Protein AF-A0A957X1U0-F1 (afdb_monomer_lite)

Secondary structure (DSSP, 8-state):
-EE-TTSTT-EE--SSHHHHHHHHHHHHHHHHHHHHHHTPPP---TT----PPP-PPP-

Structure (mmCIF, N/CA/C/O backbone):
data_AF-A0A957X1U0-F1
#
_entry.id   AF-A0A957X1U0-F1
#
loop_
_atom_site.group_PDB
_atom_site.id
_atom_site.type_symbol
_atom_site.label_atom_id
_atom_site.label_alt_id
_atom_site.label_comp_id
_atom_site.label_asym_id
_atom_site.label_entity_id
_atom_site.label_seq_id
_atom_site.pdbx_PDB_ins_code
_atom_site.Cartn_x
_atom_site.Cartn_y
_atom_site.Cartn_z
_atom_site.occupancy
_atom_site.B_iso_or_equiv
_atom_site.auth_seq_id
_atom_site.auth_comp_id
_atom_site.auth_asym_id
_atom_site.auth_atom_id
_atom_site.pdbx_PDB_model_num
ATOM 1 N N . LEU A 1 1 ? 10.298 3.094 -7.487 1.00 55.91 1 LEU A N 1
ATOM 2 C CA . LEU A 1 1 ? 9.695 4.198 -6.718 1.00 55.91 1 LEU A CA 1
ATOM 3 C C . LEU A 1 1 ? 8.190 4.115 -6.898 1.00 55.91 1 LEU A C 1
ATOM 5 O O . LEU A 1 1 ? 7.701 4.472 -7.962 1.00 55.91 1 LEU A O 1
ATOM 9 N N . LEU A 1 2 ? 7.494 3.566 -5.905 1.00 55.50 2 LEU A N 1
ATOM 10 C CA . LEU A 1 2 ? 6.033 3.578 -5.810 1.00 55.50 2 LEU A CA 1
ATOM 11 C C . LEU A 1 2 ? 5.657 4.460 -4.609 1.00 55.50 2 LEU A C 1
ATOM 13 O O . LEU A 1 2 ? 6.306 4.359 -3.568 1.00 55.50 2 LEU A O 1
ATOM 17 N N . PHE A 1 3 ? 4.666 5.335 -4.773 1.00 48.56 3 PHE A N 1
ATOM 18 C CA . PHE A 1 3 ? 4.148 6.210 -3.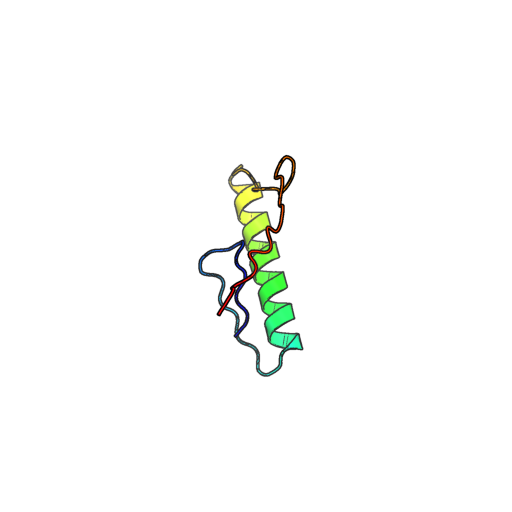719 1.00 48.56 3 PHE A CA 1
ATOM 19 C C . PHE A 1 3 ? 2.710 5.794 -3.409 1.00 48.56 3 PHE A C 1
ATOM 21 O O . PHE A 1 3 ? 1.895 5.707 -4.327 1.00 48.56 3 PHE A O 1
ATOM 28 N N . ALA A 1 4 ? 2.415 5.506 -2.141 1.00 56.38 4 ALA A N 1
ATOM 29 C CA . ALA A 1 4 ? 1.065 5.199 -1.678 1.00 56.38 4 ALA A CA 1
ATOM 30 C C . ALA A 1 4 ? 0.505 6.412 -0.924 1.00 56.38 4 ALA A C 1
ATOM 32 O O . ALA A 1 4 ? 0.930 6.694 0.192 1.00 56.38 4 ALA A O 1
ATOM 33 N N . GLU A 1 5 ? -0.448 7.127 -1.528 1.00 56.09 5 GLU A N 1
ATOM 34 C CA . GLU A 1 5 ? -1.039 8.350 -0.954 1.00 56.09 5 GLU A CA 1
ATOM 35 C C . GLU A 1 5 ? -1.733 8.119 0.397 1.00 56.09 5 GLU A C 1
ATOM 37 O O . GLU A 1 5 ? -1.682 8.987 1.264 1.00 56.09 5 GLU A O 1
ATOM 42 N N . ALA A 1 6 ? -2.297 6.927 0.616 1.00 56.81 6 ALA A N 1
ATOM 43 C CA . ALA A 1 6 ? -2.949 6.555 1.874 1.00 56.81 6 ALA A CA 1
ATOM 44 C C . ALA A 1 6 ? -1.971 6.379 3.054 1.00 56.81 6 ALA A C 1
ATOM 46 O O . ALA A 1 6 ? -2.377 6.429 4.211 1.00 56.81 6 ALA A O 1
ATOM 47 N N . LEU A 1 7 ? -0.678 6.190 2.775 1.00 65.31 7 LEU A N 1
ATOM 48 C CA . LEU A 1 7 ? 0.382 6.086 3.771 1.00 65.31 7 LEU A CA 1
ATOM 49 C C . LEU A 1 7 ? 1.412 7.174 3.499 1.00 65.31 7 LEU A C 1
ATOM 51 O O . LEU A 1 7 ? 2.419 6.940 2.825 1.00 65.31 7 LEU A O 1
ATOM 55 N N . SER A 1 8 ? 1.180 8.372 4.037 1.00 61.56 8 SER A N 1
ATOM 56 C CA . SER A 1 8 ? 2.146 9.464 3.942 1.00 61.56 8 SER A CA 1
ATOM 57 C C . SER A 1 8 ? 3.517 8.995 4.456 1.00 61.56 8 SER A C 1
ATOM 59 O O . SER A 1 8 ? 3.706 8.815 5.658 1.00 61.56 8 SER A O 1
ATOM 61 N N . GLY A 1 9 ? 4.466 8.766 3.542 1.00 64.38 9 GLY A N 1
ATOM 62 C CA . GLY A 1 9 ? 5.815 8.276 3.850 1.00 64.38 9 GLY A CA 1
ATOM 63 C C . GLY A 1 9 ? 6.132 6.836 3.422 1.00 64.38 9 GLY A C 1
ATOM 64 O O . GLY A 1 9 ? 7.288 6.433 3.544 1.00 64.38 9 GLY A O 1
ATOM 65 N N . CYS A 1 10 ? 5.182 6.067 2.876 1.00 73.62 10 CYS A N 1
ATOM 66 C CA . CYS A 1 10 ? 5.479 4.744 2.319 1.00 73.62 10 CYS A CA 1
ATOM 67 C C . CYS A 1 10 ? 6.103 4.880 0.921 1.00 73.62 10 CYS A C 1
ATOM 69 O O . CYS A 1 10 ? 5.415 5.120 -0.074 1.00 73.62 10 CYS A O 1
ATOM 71 N N . ILE A 1 11 ? 7.432 4.752 0.863 1.00 76.19 11 ILE A N 1
ATOM 72 C CA . ILE A 1 11 ? 8.208 4.729 -0.379 1.00 76.19 11 ILE A CA 1
ATOM 73 C C . ILE A 1 11 ? 8.875 3.362 -0.502 1.00 76.19 11 ILE A C 1
ATOM 75 O O . ILE A 1 11 ? 9.735 3.018 0.310 1.00 76.19 11 ILE A O 1
ATOM 79 N N . THR A 1 12 ? 8.525 2.606 -1.544 1.00 81.44 12 THR A N 1
ATOM 80 C CA . THR A 1 12 ? 9.141 1.300 -1.827 1.00 81.44 12 THR A CA 1
ATOM 81 C C . THR A 1 12 ? 9.981 1.311 -3.108 1.00 81.44 12 THR A C 1
ATOM 83 O O . THR A 1 12 ? 9.746 2.074 -4.061 1.00 81.44 12 THR A O 1
ATOM 86 N N . TYR A 1 13 ? 11.006 0.456 -3.125 1.00 81.31 13 TYR A N 1
ATOM 87 C CA . TYR A 1 13 ? 12.013 0.368 -4.183 1.00 81.31 13 TYR A CA 1
ATOM 88 C C . TYR A 1 13 ? 12.279 -1.089 -4.531 1.00 81.31 13 TYR A C 1
ATOM 90 O O . TYR A 1 13 ? 12.850 -1.779 -3.705 1.00 81.31 13 TYR A O 1
ATOM 98 N N . GLY A 1 14 ? 11.926 -1.531 -5.736 1.00 85.31 14 GLY A N 1
ATOM 99 C CA . GLY A 1 14 ? 12.334 -2.829 -6.283 1.00 85.31 14 GLY A CA 1
ATOM 100 C C . GLY A 1 14 ? 13.149 -2.648 -7.560 1.00 85.31 14 GLY A C 1
ATOM 101 O O . GLY A 1 14 ? 13.070 -1.591 -8.196 1.00 85.31 14 GLY A O 1
ATOM 102 N N . GLU A 1 15 ? 13.905 -3.672 -7.948 1.00 87.62 15 GLU A N 1
ATOM 103 C CA . GLU A 1 15 ? 14.617 -3.727 -9.230 1.00 87.62 15 GLU A CA 1
ATOM 104 C C . GLU A 1 15 ? 13.632 -3.734 -10.405 1.00 87.62 15 GLU A C 1
ATOM 106 O O . GLU A 1 15 ? 13.918 -3.213 -11.484 1.00 87.62 15 GLU A O 1
ATOM 111 N N . THR A 1 16 ? 12.431 -4.272 -10.178 1.00 92.50 16 THR A N 1
ATOM 112 C CA . THR A 1 16 ? 11.321 -4.252 -11.135 1.00 92.50 16 THR A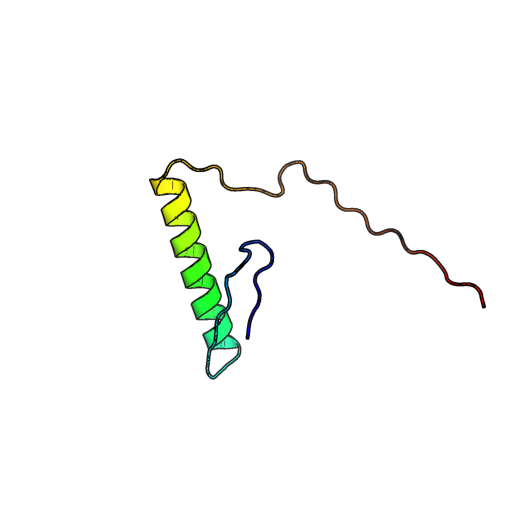 CA 1
ATOM 113 C C . THR A 1 16 ? 10.074 -3.585 -10.558 1.00 92.50 16 THR A C 1
ATOM 115 O O . THR A 1 16 ? 9.898 -3.470 -9.345 1.00 92.50 16 THR A O 1
ATOM 118 N N . ILE A 1 17 ? 9.154 -3.182 -11.442 1.00 88.62 17 ILE A N 1
ATOM 119 C CA . ILE A 1 17 ? 7.834 -2.665 -11.043 1.00 88.62 17 ILE A CA 1
ATOM 120 C C . ILE A 1 17 ? 7.077 -3.707 -10.208 1.00 88.62 17 ILE A C 1
ATOM 122 O O . ILE A 1 17 ? 6.473 -3.359 -9.199 1.00 88.62 17 ILE A O 1
ATOM 126 N N . VAL A 1 18 ? 7.139 -4.981 -10.604 1.00 91.81 18 VAL A N 1
ATOM 127 C CA . VAL A 1 18 ? 6.458 -6.083 -9.905 1.00 91.81 18 VAL A CA 1
ATOM 128 C C . VAL A 1 18 ? 6.976 -6.220 -8.475 1.00 91.81 18 VAL A C 1
ATOM 130 O O . VAL A 1 18 ? 6.187 -6.325 -7.542 1.00 91.81 18 VAL A O 1
ATOM 133 N N . GLU A 1 19 ? 8.292 -6.155 -8.296 1.00 88.88 19 GLU A N 1
ATOM 134 C CA . GLU A 1 19 ? 8.927 -6.224 -6.981 1.00 88.88 19 GLU A CA 1
ATOM 135 C C . GLU A 1 19 ? 8.597 -4.999 -6.116 1.00 88.88 19 GLU A C 1
ATOM 137 O O . GLU A 1 19 ? 8.245 -5.139 -4.947 1.00 88.88 19 GLU A O 1
ATOM 142 N N . ALA A 1 20 ? 8.621 -3.795 -6.696 1.00 88.81 20 ALA A N 1
ATOM 143 C CA . ALA A 1 20 ? 8.244 -2.576 -5.983 1.00 88.81 20 ALA A CA 1
ATOM 144 C C . ALA A 1 20 ? 6.780 -2.614 -5.501 1.00 88.81 20 ALA A C 1
ATOM 146 O O . ALA A 1 20 ? 6.485 -2.156 -4.396 1.00 88.81 20 ALA A O 1
ATOM 147 N N . ILE A 1 21 ? 5.876 -3.184 -6.310 1.00 88.38 21 ILE A N 1
ATOM 148 C CA . ILE A 1 21 ? 4.470 -3.406 -5.945 1.00 88.38 21 ILE A CA 1
ATOM 149 C C . ILE A 1 21 ? 4.356 -4.451 -4.834 1.00 88.38 21 ILE A C 1
ATOM 151 O O . ILE A 1 21 ? 3.614 -4.227 -3.881 1.00 88.38 21 ILE A O 1
ATOM 155 N N . ALA A 1 22 ? 5.081 -5.569 -4.926 1.00 89.88 22 ALA A N 1
ATOM 156 C CA . ALA A 1 22 ? 5.060 -6.608 -3.898 1.00 89.88 22 ALA A CA 1
ATOM 157 C C . ALA A 1 22 ? 5.482 -6.047 -2.531 1.00 89.88 22 ALA A C 1
ATOM 159 O O . ALA A 1 22 ? 4.740 -6.186 -1.562 1.00 89.88 22 ALA A O 1
ATOM 160 N N . MET A 1 23 ? 6.589 -5.300 -2.481 1.00 88.19 23 MET A N 1
ATOM 161 C CA . ME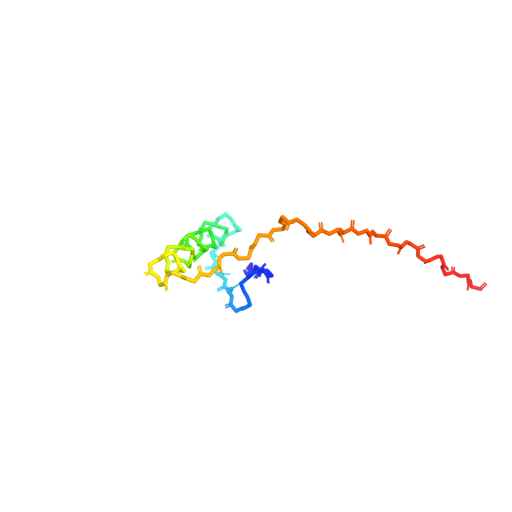T A 1 23 ? 7.039 -4.657 -1.244 1.00 88.19 23 MET A CA 1
ATOM 162 C C . MET A 1 23 ? 6.082 -3.582 -0.736 1.00 88.19 23 MET A C 1
ATOM 164 O O . MET A 1 23 ? 5.928 -3.422 0.471 1.00 88.19 23 MET A O 1
ATOM 168 N N . ALA A 1 24 ? 5.419 -2.843 -1.630 1.00 87.31 24 ALA A N 1
ATOM 169 C CA . ALA A 1 24 ? 4.387 -1.900 -1.209 1.00 87.31 24 ALA A CA 1
ATOM 170 C C . ALA A 1 24 ? 3.204 -2.617 -0.553 1.00 87.31 24 ALA A C 1
ATOM 172 O O . ALA A 1 24 ? 2.728 -2.164 0.483 1.00 87.31 24 ALA A O 1
ATOM 173 N N . ARG A 1 25 ? 2.757 -3.747 -1.116 1.00 87.81 25 ARG A N 1
ATOM 174 C CA . ARG A 1 25 ? 1.667 -4.544 -0.536 1.00 87.81 25 ARG A CA 1
ATOM 175 C C . ARG A 1 25 ? 2.027 -5.058 0.854 1.00 87.81 25 ARG A C 1
ATOM 177 O O . ARG A 1 25 ? 1.246 -4.848 1.772 1.00 87.81 25 ARG A O 1
ATOM 184 N N . GLU A 1 26 ? 3.210 -5.644 1.021 1.00 89.50 26 GLU A N 1
ATOM 185 C CA . GLU A 1 26 ? 3.673 -6.133 2.328 1.00 89.50 26 GLU A CA 1
ATOM 186 C C . GLU A 1 26 ? 3.776 -5.001 3.362 1.00 89.50 26 GLU A C 1
ATOM 188 O O . GLU A 1 26 ? 3.339 -5.154 4.500 1.00 89.50 26 GLU A O 1
ATOM 193 N N . ALA A 1 27 ? 4.295 -3.834 2.968 1.00 87.38 27 ALA A N 1
ATOM 194 C CA . ALA A 1 27 ? 4.383 -2.678 3.858 1.00 87.38 27 ALA A CA 1
ATOM 195 C C . ALA A 1 27 ? 2.999 -2.160 4.293 1.00 87.38 27 ALA A C 1
ATOM 197 O O . ALA A 1 27 ? 2.817 -1.803 5.457 1.00 87.38 27 ALA A O 1
ATOM 198 N N . ILE A 1 28 ? 2.025 -2.134 3.376 1.00 86.19 28 ILE A N 1
ATOM 199 C CA . ILE A 1 28 ? 0.634 -1.768 3.676 1.00 86.19 28 ILE A CA 1
ATOM 200 C C . ILE A 1 28 ? 0.007 -2.793 4.630 1.00 86.19 28 ILE A C 1
ATOM 202 O O . ILE A 1 28 ? -0.614 -2.401 5.613 1.00 86.19 28 ILE A O 1
ATOM 206 N N . GLU A 1 29 ? 0.181 -4.091 4.363 1.00 88.69 29 GLU A N 1
ATOM 207 C CA . GLU A 1 29 ? -0.352 -5.177 5.196 1.00 88.69 29 GLU A CA 1
ATOM 208 C C . GLU A 1 29 ? 0.186 -5.082 6.636 1.00 88.69 29 GLU A C 1
ATOM 210 O O . GLU A 1 29 ? -0.604 -5.033 7.579 1.00 88.69 29 GLU A O 1
ATOM 215 N N . LEU A 1 30 ? 1.503 -4.918 6.812 1.00 87.38 30 LEU A N 1
ATOM 216 C CA . LEU A 1 30 ? 2.125 -4.735 8.131 1.00 87.38 30 LEU A CA 1
ATOM 217 C C . LEU A 1 30 ? 1.641 -3.472 8.857 1.00 87.38 30 LEU A C 1
ATOM 219 O O . LEU A 1 30 ? 1.479 -3.477 10.079 1.00 87.38 30 LEU A O 1
ATOM 223 N N . TYR A 1 31 ? 1.412 -2.379 8.128 1.00 85.31 31 TYR A N 1
ATOM 224 C CA . TYR A 1 31 ? 0.873 -1.160 8.725 1.00 85.31 31 TYR A CA 1
ATOM 225 C C . TYR A 1 31 ? -0.552 -1.366 9.242 1.00 85.31 31 TYR A C 1
ATOM 227 O O . TYR A 1 31 ? -0.853 -0.985 10.372 1.00 85.31 31 TYR A O 1
ATOM 235 N N . LEU A 1 32 ? -1.411 -2.017 8.454 1.00 85.75 32 LEU A N 1
ATOM 236 C CA . LEU A 1 32 ? -2.772 -2.348 8.874 1.00 85.75 32 LEU A CA 1
ATOM 237 C C . LEU A 1 32 ? -2.766 -3.265 10.102 1.00 85.75 32 LEU A C 1
ATOM 239 O O . LEU A 1 32 ? -3.505 -3.013 11.050 1.00 85.75 32 LEU A O 1
ATOM 243 N N . GLU A 1 33 ? -1.902 -4.283 10.130 1.00 89.00 33 GLU A N 1
ATOM 244 C CA . GLU A 1 33 ? -1.731 -5.146 11.305 1.00 89.00 33 GLU A CA 1
ATOM 245 C C . GLU A 1 33 ? -1.320 -4.349 12.553 1.00 89.00 33 GLU A C 1
ATOM 247 O O . GLU A 1 33 ? -1.866 -4.578 13.635 1.00 89.00 33 GLU A O 1
ATOM 252 N N . SER A 1 34 ? -0.407 -3.382 12.408 1.00 86.88 34 SER A N 1
ATOM 253 C CA . SER A 1 34 ? 0.003 -2.493 13.501 1.00 86.88 34 SER A CA 1
ATOM 254 C C . SER A 1 34 ? -1.157 -1.642 14.020 1.00 86.88 34 SER A C 1
ATOM 256 O O . SER A 1 34 ? -1.343 -1.559 15.235 1.00 86.88 34 SER A O 1
ATOM 258 N N . LEU A 1 35 ? -1.956 -1.044 13.127 1.00 87.06 35 LEU A N 1
ATOM 259 C CA . LEU A 1 35 ? -3.131 -0.250 13.505 1.00 87.06 35 LEU A CA 1
ATOM 260 C C . LEU A 1 35 ? -4.135 -1.095 14.292 1.00 87.06 35 LEU A C 1
ATOM 262 O O . LEU A 1 35 ? -4.577 -0.702 15.372 1.00 87.06 35 LEU A O 1
ATOM 266 N N . VAL A 1 36 ? -4.435 -2.301 13.800 1.00 87.38 36 VAL A N 1
ATOM 267 C CA . VAL A 1 36 ? -5.330 -3.248 14.479 1.00 87.38 36 VAL A CA 1
ATOM 268 C C . VAL A 1 36 ? -4.781 -3.621 15.856 1.00 87.38 36 VAL A C 1
ATOM 270 O O . VAL A 1 36 ? -5.512 -3.579 16.846 1.00 87.38 36 VAL A O 1
ATOM 273 N N . ALA A 1 37 ? -3.488 -3.945 15.950 1.00 91.94 37 ALA A N 1
ATOM 274 C CA . ALA A 1 37 ? -2.850 -4.294 17.216 1.00 91.94 37 ALA A CA 1
ATOM 275 C C . ALA A 1 37 ? -2.921 -3.145 18.234 1.00 91.94 37 ALA A C 1
ATOM 277 O O . ALA A 1 37 ? -3.061 -3.386 19.434 1.00 91.94 37 ALA A O 1
ATOM 278 N N . HIS A 1 38 ? -2.844 -1.898 17.770 1.00 90.38 38 HIS A N 1
ATOM 279 C CA . HIS A 1 38 ? -2.888 -0.697 18.607 1.00 90.38 38 HIS A CA 1
ATOM 280 C C . HIS A 1 38 ? -4.307 -0.149 18.820 1.00 90.38 38 HIS A C 1
ATOM 282 O O . HIS A 1 38 ? -4.475 0.810 19.570 1.00 90.38 38 HIS A O 1
ATOM 288 N N . HIS A 1 39 ? -5.328 -0.806 18.254 1.00 86.06 39 HIS A N 1
ATOM 289 C CA . HIS A 1 39 ? -6.731 -0.370 18.296 1.00 86.06 39 HIS A CA 1
ATOM 290 C C . HIS A 1 39 ? -6.915 1.043 17.717 1.00 86.06 39 HIS A C 1
ATOM 292 O O . HIS A 1 39 ? -7.771 1.807 18.162 1.00 86.06 39 HIS A O 1
ATOM 298 N N . GLU A 1 40 ? -6.086 1.384 16.732 1.00 83.12 40 GLU A N 1
ATOM 299 C CA . GLU A 1 40 ? -6.187 2.618 15.967 1.00 83.12 40 GLU A CA 1
ATOM 300 C C . GLU A 1 40 ? -7.243 2.458 14.865 1.00 83.12 40 GLU A C 1
ATOM 302 O O . GLU A 1 40 ? -7.447 1.369 14.320 1.00 83.12 40 GLU A O 1
ATOM 307 N N . GLU A 1 41 ? -7.946 3.544 14.545 1.00 76.06 41 GLU A N 1
ATOM 308 C CA . GLU A 1 41 ? -8.962 3.528 13.495 1.00 76.06 41 GLU A CA 1
ATOM 309 C C . GLU A 1 41 ? -8.313 3.409 12.113 1.00 76.06 41 GLU A C 1
ATOM 311 O O . GLU A 1 41 ? -7.405 4.161 11.755 1.00 76.06 41 GLU A O 1
ATOM 316 N N . ILE A 1 42 ? -8.821 2.479 11.306 1.00 78.81 42 ILE A N 1
ATOM 317 C CA . ILE A 1 42 ? -8.469 2.382 9.892 1.00 78.81 42 ILE A CA 1
ATOM 318 C C . ILE A 1 42 ? -9.362 3.366 9.141 1.00 78.81 42 ILE A C 1
ATOM 320 O O . ILE A 1 42 ? -10.581 3.203 9.114 1.00 78.81 42 ILE A O 1
ATOM 324 N N . LEU A 1 43 ? -8.753 4.378 8.524 1.00 71.12 43 LEU A N 1
ATOM 325 C CA . LEU A 1 43 ? -9.462 5.311 7.654 1.00 71.12 43 LEU A CA 1
ATOM 326 C C . LEU A 1 43 ? -9.995 4.548 6.433 1.00 71.12 43 LEU A C 1
ATOM 328 O O . LEU A 1 43 ? -9.217 4.015 5.641 1.00 71.12 43 LEU A O 1
ATOM 332 N N . THR A 1 44 ? -11.316 4.483 6.287 1.00 73.31 44 THR A N 1
ATOM 333 C CA . THR A 1 44 ? -11.988 3.907 5.118 1.00 73.31 44 THR A CA 1
ATOM 334 C C . THR A 1 44 ? -12.599 5.018 4.268 1.00 73.31 44 THR A C 1
ATOM 336 O O . THR A 1 44 ? -12.883 6.113 4.752 1.00 73.31 44 THR A O 1
ATOM 339 N N . GLU A 1 45 ? -12.837 4.746 2.985 1.00 71.62 45 GLU A N 1
ATOM 340 C CA . GLU A 1 45 ? -13.585 5.664 2.112 1.00 71.62 45 GLU A CA 1
ATOM 341 C C . GLU A 1 45 ? -15.106 5.607 2.355 1.00 71.62 45 GLU A C 1
ATOM 343 O O . GLU A 1 45 ? -15.884 6.231 1.631 1.00 71.62 45 GLU A O 1
ATOM 348 N N . GLU A 1 46 ? -15.565 4.861 3.367 1.00 73.75 46 GLU A N 1
ATOM 349 C CA . GLU A 1 46 ? -16.987 4.767 3.684 1.00 73.75 46 GLU A CA 1
ATOM 350 C C . GLU A 1 46 ? -17.528 6.139 4.111 1.00 73.75 46 GLU A C 1
ATOM 352 O O . GLU A 1 46 ? -17.146 6.702 5.133 1.00 73.75 46 GLU A O 1
ATOM 357 N N . GLY A 1 47 ? -18.445 6.685 3.308 1.00 70.62 47 GLY A N 1
AT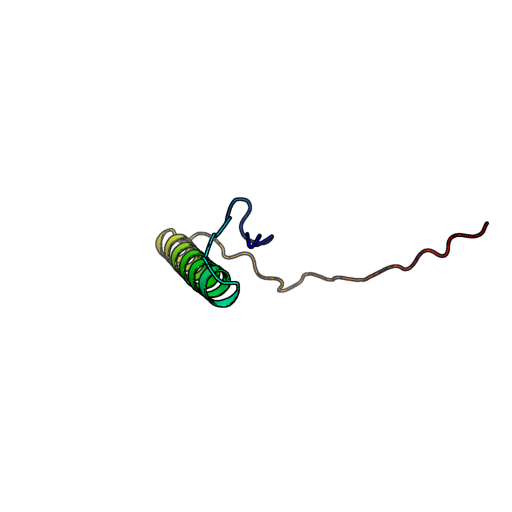OM 358 C CA . GLY A 1 47 ? -19.024 8.013 3.532 1.00 70.62 47 GLY A CA 1
ATOM 359 C C . GLY A 1 47 ? -18.282 9.163 2.843 1.00 70.62 47 GLY A C 1
ATOM 360 O O . GLY A 1 47 ? -18.729 10.306 2.955 1.00 70.62 47 GLY A O 1
ATOM 361 N N . THR A 1 48 ? -17.214 8.888 2.090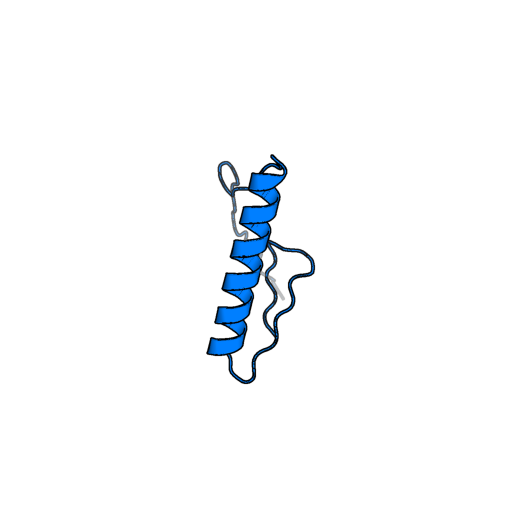 1.00 80.31 48 THR A N 1
ATOM 362 C CA . THR A 1 48 ? -16.517 9.891 1.273 1.00 80.31 48 THR A CA 1
ATOM 363 C C . THR A 1 48 ? -17.221 10.066 -0.077 1.00 80.31 48 THR A C 1
ATOM 365 O O . THR A 1 48 ? -17.447 9.101 -0.804 1.00 80.31 48 THR A O 1
ATOM 368 N N . LEU A 1 49 ? -17.584 11.306 -0.429 1.00 80.00 49 LEU A N 1
ATOM 369 C CA . LEU A 1 49 ? -18.135 11.656 -1.744 1.00 80.00 49 LEU A CA 1
ATOM 370 C C . LEU A 1 49 ? -17.051 12.328 -2.590 1.00 80.00 49 LEU A C 1
ATOM 372 O O . LEU A 1 49 ? -16.657 13.458 -2.302 1.00 80.00 49 LEU A O 1
ATOM 376 N N . GLU A 1 50 ? -16.628 11.664 -3.661 1.00 84.12 50 GLU A N 1
ATOM 377 C CA . GLU A 1 50 ? -15.682 12.219 -4.629 1.00 84.12 50 GLU A CA 1
ATOM 378 C C . GLU A 1 50 ? -16.408 12.629 -5.923 1.00 84.12 50 GLU A C 1
ATOM 380 O O . GLU A 1 50 ? -17.194 11.865 -6.486 1.00 84.12 50 GLU A O 1
ATOM 385 N N . TYR A 1 51 ? -16.180 13.860 -6.395 1.00 85.00 51 TYR A N 1
ATOM 386 C CA . TYR A 1 51 ? -16.747 14.369 -7.648 1.00 85.00 51 TYR A CA 1
ATOM 387 C C . TYR A 1 51 ? -15.720 15.204 -8.414 1.00 85.00 51 TYR A C 1
ATOM 389 O O . TYR A 1 51 ? -15.138 16.147 -7.878 1.00 85.00 51 TYR A O 1
ATOM 397 N N . THR A 1 52 ? -15.529 14.894 -9.696 1.00 88.81 52 THR A N 1
ATOM 398 C CA . THR A 1 52 ? -14.632 15.642 -10.583 1.00 88.81 52 THR A CA 1
ATOM 399 C C . THR A 1 52 ? -15.384 16.776 -11.284 1.00 88.81 52 THR A C 1
ATOM 401 O O . THR A 1 52 ? -16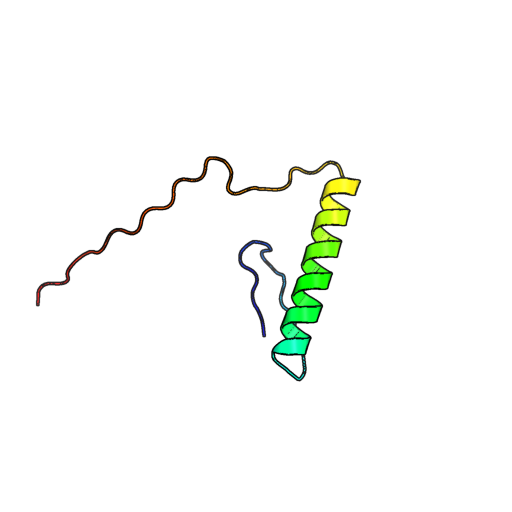.314 16.537 -12.053 1.00 88.81 52 THR A O 1
ATOM 404 N N . VAL A 1 53 ? -14.954 18.026 -11.074 1.00 91.50 53 VAL A N 1
ATOM 405 C CA . VAL A 1 53 ? -15.470 19.199 -11.802 1.00 91.50 53 VAL A CA 1
ATOM 406 C C . VAL A 1 53 ? -14.507 19.562 -12.930 1.00 91.50 53 VAL A C 1
ATOM 408 O O . VAL A 1 53 ? -13.360 19.925 -12.682 1.00 91.50 53 VAL A O 1
ATOM 411 N N . MET A 1 54 ? -14.984 19.526 -14.173 1.00 90.06 54 MET A N 1
ATOM 412 C CA . MET A 1 54 ? -14.214 19.980 -15.334 1.00 90.06 54 MET A CA 1
ATOM 413 C C . MET A 1 54 ? -14.456 21.472 -15.576 1.00 90.06 54 MET A C 1
ATOM 415 O O . MET A 1 54 ? -15.591 21.881 -15.823 1.00 90.06 54 MET A O 1
ATOM 419 N N . VAL A 1 55 ? -13.396 22.282 -15.542 1.00 91.75 55 VAL A N 1
ATOM 420 C CA . VAL A 1 55 ? -13.467 23.720 -15.840 1.00 91.75 55 VAL A CA 1
ATOM 421 C C . VAL A 1 55 ? -12.898 23.973 -17.241 1.00 91.75 55 VAL A C 1
ATOM 423 O O . VAL A 1 55 ? -11.697 23.781 -17.444 1.00 91.75 55 VAL A O 1
ATOM 426 N N . PRO A 1 56 ? -13.719 24.381 -18.227 1.00 87.88 56 PRO A N 1
ATOM 427 C CA . PRO A 1 56 ? -13.221 24.725 -19.552 1.00 87.88 56 PRO A CA 1
ATOM 428 C C . PRO A 1 56 ? -12.422 26.033 -19.497 1.00 87.88 56 PRO A C 1
ATOM 430 O O . PRO A 1 56 ? -12.878 27.029 -18.934 1.00 87.88 56 PRO A O 1
ATOM 433 N N . VAL A 1 57 ? -11.236 26.034 -20.105 1.00 87.06 57 VAL A N 1
ATOM 434 C CA . VAL A 1 57 ? -10.416 27.239 -20.283 1.00 87.06 57 VAL A CA 1
ATOM 435 C C . VAL A 1 57 ? -10.766 27.849 -21.637 1.00 87.06 57 VAL A C 1
ATOM 437 O O . VAL A 1 57 ? -10.587 27.201 -22.667 1.00 87.06 57 VAL A O 1
ATOM 440 N N . TYR A 1 58 ? -11.271 29.081 -21.640 1.00 80.88 58 TYR A N 1
ATOM 441 C CA . TYR A 1 58 ? -11.483 29.854 -22.864 1.00 80.88 58 TYR A CA 1
ATOM 442 C C . TYR A 1 58 ? -10.272 30.770 -23.086 1.00 80.88 58 TYR A C 1
ATOM 444 O O . TYR A 1 58 ? -9.862 31.468 -22.157 1.00 80.88 58 TYR A O 1
ATOM 452 N N . ALA A 1 59 ? -9.689 30.701 -24.287 1.00 67.38 59 ALA A N 1
ATOM 453 C CA . ALA A 1 59 ? -8.567 31.527 -24.742 1.00 67.38 59 ALA A CA 1
ATOM 454 C C . ALA A 1 59 ? -9.048 32.824 -25.403 1.00 67.38 59 ALA A C 1
ATOM 456 O O . ALA A 1 59 ? -10.118 32.782 -26.054 1.00 67.38 59 ALA A O 1
#

pLDDT: mean 80.34, std 11.39, range [48.56, 92.5]

Sequence (59 aa):
LLFAEALSGCITYGETIVEAIAMAREAIELYLESLVAHHEEILTEEGTLEYTVMVPVYA

Foldseek 3Di:
DDDDPLDVPDAFDDPDPVVSVVVSVVVVVVVVVVCVVVVHDDDDCVPPDDDDDDDDDDD

Radius of gyration: 16.69 Å; chains: 1; bounding box: 34×38×43 Å